Protein AF-A0A2V9M114-F1 (afdb_monomer_lite)

Foldseek 3Di:
DPDPDPPPDKDKDKDWDDDPVPNPDIDIDIDIRDDDDPVVVVVVVVVPPDPPPPDPPPPD

Radius of gyration: 25.22 Å; chains: 1; bounding box: 57×42×55 Å

Secondary structure (DSSP, 8-state):
-----TT----EEEEEEESSSSSS-EEEEEEE------HHHHHHHHHT---TT-SSSS--

Structure (mmCIF, N/CA/C/O backbone):
data_AF-A0A2V9M114-F1
#
_entry.id   AF-A0A2V9M114-F1
#
loop_
_atom_site.group_PDB
_atom_site.id
_atom_site.type_symbol
_atom_site.label_atom_id
_atom_site.label_alt_id
_atom_site.label_comp_id
_atom_site.label_asym_id
_atom_site.label_entity_id
_atom_site.label_seq_id
_atom_site.pdbx_PDB_ins_code
_atom_site.Cartn_x
_atom_site.Cartn_y
_atom_site.Cartn_z
_atom_site.occupancy
_atom_site.B_iso_or_equiv
_atom_site.auth_seq_id
_atom_site.auth_comp_id
_atom_site.auth_asym_id
_atom_site.auth_atom_id
_atom_site.pdbx_PDB_model_num
ATOM 1 N N . MET A 1 1 ? 12.614 -0.134 -29.914 1.00 44.91 1 MET A N 1
ATOM 2 C CA . MET A 1 1 ? 11.414 -0.549 -29.153 1.00 44.91 1 MET A CA 1
ATOM 3 C C . MET A 1 1 ? 11.770 -1.801 -28.363 1.00 44.91 1 MET A C 1
ATOM 5 O O . MET A 1 1 ? 12.011 -2.826 -28.985 1.00 44.91 1 MET A O 1
ATOM 9 N N . ARG A 1 2 ? 11.919 -1.726 -27.032 1.00 54.06 2 ARG A N 1
ATOM 10 C CA . ARG A 1 2 ? 12.071 -2.943 -26.215 1.00 54.06 2 ARG A CA 1
ATOM 11 C C . ARG A 1 2 ? 10.681 -3.554 -26.035 1.00 54.06 2 ARG A C 1
ATOM 13 O O . ARG A 1 2 ? 9.746 -2.830 -25.710 1.00 54.06 2 ARG A O 1
ATOM 20 N N . TYR A 1 3 ? 10.557 -4.849 -26.310 1.00 57.03 3 TYR A N 1
ATOM 21 C CA . TYR A 1 3 ? 9.347 -5.635 -26.070 1.00 57.03 3 TYR A CA 1
ATOM 22 C C . TYR A 1 3 ? 8.897 -5.388 -24.624 1.00 57.03 3 TYR A C 1
ATOM 24 O O . TYR A 1 3 ? 9.729 -5.481 -23.721 1.00 57.03 3 TYR A O 1
ATOM 32 N N . SER A 1 4 ? 7.631 -5.024 -24.404 1.00 56.72 4 SER A N 1
ATOM 33 C CA . SER A 1 4 ? 7.083 -4.867 -23.053 1.00 56.72 4 SER A CA 1
ATOM 34 C C . SER A 1 4 ? 7.203 -6.220 -22.353 1.00 56.72 4 SER A C 1
ATOM 36 O O . SER A 1 4 ? 6.483 -7.171 -22.665 1.00 56.72 4 SER A O 1
ATOM 38 N N . GLN A 1 5 ? 8.206 -6.352 -21.486 1.00 59.75 5 GLN A N 1
ATOM 39 C CA . GLN A 1 5 ? 8.358 -7.537 -20.663 1.00 59.75 5 GLN A CA 1
ATOM 40 C C . GLN A 1 5 ? 7.169 -7.540 -19.704 1.00 59.75 5 GLN A C 1
ATOM 42 O O . GLN A 1 5 ? 6.928 -6.564 -19.001 1.00 59.75 5 GLN A O 1
ATOM 47 N N . LYS A 1 6 ? 6.406 -8.637 -19.671 1.00 57.56 6 LYS A N 1
ATOM 48 C CA . LYS A 1 6 ? 5.209 -8.796 -18.822 1.00 57.56 6 LYS A CA 1
ATOM 49 C C . LYS A 1 6 ? 5.507 -8.786 -17.308 1.00 57.56 6 LYS A C 1
ATOM 51 O O . LYS A 1 6 ? 4.670 -9.187 -16.507 1.00 57.56 6 LYS A O 1
ATOM 56 N N . THR A 1 7 ? 6.707 -8.380 -16.912 1.00 63.66 7 THR A N 1
ATOM 57 C CA . THR A 1 7 ? 7.232 -8.385 -15.547 1.00 63.66 7 THR A CA 1
ATOM 58 C C . THR A 1 7 ? 6.927 -7.105 -14.775 1.00 63.66 7 THR A C 1
ATOM 60 O O . THR A 1 7 ? 7.162 -7.066 -13.566 1.00 63.66 7 THR A O 1
ATOM 63 N N . ASP A 1 8 ? 6.346 -6.093 -15.427 1.00 64.69 8 ASP A N 1
ATOM 64 C CA . ASP A 1 8 ? 5.900 -4.843 -14.796 1.00 64.69 8 ASP A CA 1
ATOM 65 C C . ASP A 1 8 ? 4.581 -5.032 -14.029 1.00 64.69 8 ASP A C 1
ATOM 67 O O . ASP A 1 8 ? 3.616 -4.278 -14.146 1.00 64.69 8 ASP A O 1
ATOM 71 N N . PHE A 1 9 ? 4.535 -6.087 -13.220 1.00 70.38 9 PHE A N 1
ATOM 72 C CA . PHE A 1 9 ? 3.448 -6.357 -12.303 1.00 70.38 9 PHE A CA 1
ATOM 73 C C . PHE A 1 9 ? 3.699 -5.595 -10.998 1.00 70.38 9 PHE A C 1
ATOM 75 O O . PHE A 1 9 ? 4.661 -5.855 -10.263 1.00 70.38 9 PHE A O 1
ATOM 82 N N . ALA A 1 10 ? 2.827 -4.622 -10.742 1.00 76.50 10 ALA A N 1
ATOM 83 C CA . ALA A 1 10 ? 2.860 -3.716 -9.601 1.00 76.50 10 ALA A CA 1
ATOM 84 C C . ALA A 1 10 ? 1.562 -3.865 -8.785 1.00 76.50 10 ALA A C 1
ATOM 86 O O . ALA A 1 10 ? 0.699 -2.982 -8.832 1.00 76.50 10 ALA A O 1
ATOM 87 N N . PRO A 1 11 ? 1.366 -5.004 -8.090 1.00 81.31 11 PRO A N 1
ATOM 88 C CA . PRO A 1 11 ? 0.143 -5.249 -7.344 1.00 81.31 11 PRO A CA 1
ATOM 89 C C . PRO A 1 11 ? 0.012 -4.253 -6.194 1.00 81.31 11 PRO A C 1
ATOM 91 O O . PRO A 1 11 ? 0.998 -3.881 -5.550 1.00 81.31 11 PRO A O 1
ATOM 94 N N . ARG A 1 12 ? -1.229 -3.839 -5.941 1.00 88.62 12 ARG A N 1
ATOM 95 C CA . ARG A 1 12 ? -1.604 -2.950 -4.842 1.00 88.62 12 ARG A CA 1
ATOM 96 C C . ARG A 1 12 ? -2.786 -3.576 -4.129 1.00 88.62 12 ARG A C 1
ATOM 98 O O . ARG A 1 12 ? -3.833 -3.779 -4.738 1.00 88.62 12 ARG A O 1
ATOM 105 N N . VAL A 1 13 ? -2.604 -3.891 -2.856 1.00 84.81 13 VAL A N 1
ATOM 106 C CA . VAL A 1 13 ? -3.650 -4.459 -2.007 1.00 84.81 13 VAL A CA 1
ATOM 107 C C . VAL A 1 13 ? -3.756 -3.635 -0.737 1.00 84.81 13 VAL A C 1
ATOM 109 O O . VAL A 1 13 ? -2.756 -3.212 -0.161 1.00 84.81 13 VAL A O 1
ATOM 112 N N . GLY A 1 14 ? -4.984 -3.371 -0.316 1.00 89.56 14 GLY A N 1
ATOM 113 C CA . GLY A 1 14 ? -5.281 -2.598 0.879 1.00 89.56 14 GLY A CA 1
ATOM 114 C C . GLY A 1 14 ? -6.360 -3.286 1.691 1.00 89.56 14 GLY A C 1
ATOM 115 O O . GLY A 1 14 ? -7.183 -4.019 1.145 1.00 89.56 14 GLY A O 1
ATOM 116 N N . PHE A 1 15 ? -6.359 -3.035 2.991 1.00 89.12 15 PHE A N 1
ATOM 117 C CA . PHE A 1 15 ? -7.412 -3.467 3.888 1.00 89.12 15 PHE A CA 1
ATOM 118 C C . PHE A 1 15 ? -7.830 -2.317 4.798 1.00 89.12 15 PHE A C 1
ATOM 120 O O . PHE A 1 15 ? -7.038 -1.452 5.181 1.00 89.12 15 PHE A O 1
ATOM 127 N N . ALA A 1 16 ? -9.110 -2.319 5.142 1.00 89.06 16 ALA A N 1
ATOM 128 C CA . ALA A 1 16 ? -9.676 -1.427 6.131 1.00 89.06 16 ALA A CA 1
ATOM 129 C C . ALA A 1 16 ? -10.554 -2.258 7.060 1.00 89.06 16 ALA A C 1
ATOM 131 O O . ALA A 1 16 ? -11.468 -2.947 6.607 1.00 89.06 16 ALA A O 1
ATOM 132 N N . TRP A 1 17 ? -10.267 -2.196 8.354 1.00 85.38 17 TRP A N 1
ATOM 133 C CA . TRP A 1 17 ? -10.961 -2.957 9.378 1.00 85.38 17 TRP A CA 1
ATOM 134 C C . TRP A 1 17 ? -11.475 -2.037 10.484 1.00 85.38 17 TRP A C 1
ATOM 136 O O . TRP A 1 17 ? -10.792 -1.109 10.917 1.00 85.38 17 TRP A O 1
ATOM 146 N N . ARG A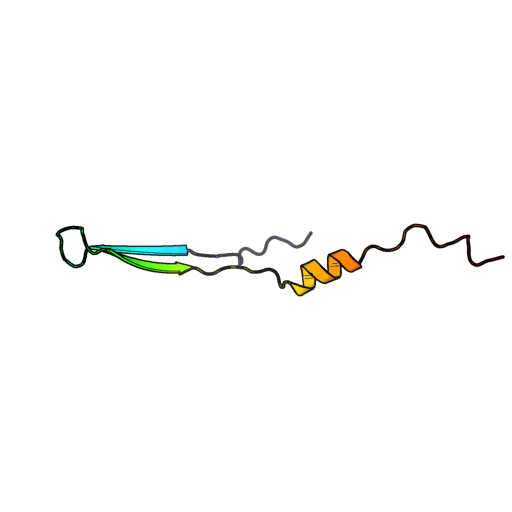 1 18 ? -12.705 -2.286 10.935 1.00 87.88 18 ARG A N 1
ATOM 147 C CA . ARG A 1 18 ? -13.337 -1.559 12.041 1.00 87.88 18 ARG A CA 1
ATOM 148 C C . ARG A 1 18 ? -13.100 -2.343 13.327 1.00 87.88 18 ARG A C 1
ATOM 150 O O . ARG A 1 18 ? -13.679 -3.411 13.485 1.00 87.88 18 ARG A O 1
ATOM 157 N N . ALA A 1 19 ? -12.263 -1.815 14.217 1.00 77.81 19 ALA A N 1
ATOM 158 C CA . ALA A 1 19 ? -11.797 -2.550 15.396 1.00 77.81 19 ALA A CA 1
ATOM 159 C C . ALA A 1 19 ? -12.863 -2.679 16.495 1.00 77.81 19 ALA A C 1
ATOM 161 O O . ALA A 1 19 ? -12.973 -3.719 17.132 1.00 77.81 19 ALA A O 1
ATOM 162 N N . THR A 1 20 ? -13.660 -1.631 16.701 1.00 79.94 20 THR A N 1
ATOM 163 C CA . THR A 1 20 ? -14.596 -1.518 17.833 1.00 79.94 20 THR A CA 1
ATOM 164 C C . THR A 1 20 ? -16.076 -1.570 17.426 1.00 79.94 20 THR A C 1
ATOM 166 O O . THR A 1 20 ? -16.951 -1.464 18.277 1.00 79.94 20 THR A O 1
ATOM 169 N N . GLY A 1 21 ? -16.391 -1.793 16.139 1.00 73.75 21 GLY A N 1
ATOM 170 C CA . GLY A 1 21 ? -17.764 -1.994 15.623 1.00 73.75 21 GLY A CA 1
ATOM 171 C C . GLY A 1 21 ? -18.663 -0.744 15.601 1.00 73.75 21 GLY A C 1
ATOM 172 O O . GLY A 1 21 ? -19.497 -0.593 14.716 1.00 73.75 21 GLY A O 1
ATOM 173 N N . ASP A 1 22 ? -18.406 0.200 16.495 1.00 79.00 22 ASP A N 1
ATOM 174 C CA . ASP A 1 22 ? -18.952 1.557 16.614 1.00 79.00 22 ASP A CA 1
ATOM 175 C C . ASP A 1 22 ? -18.498 2.525 15.500 1.00 79.00 22 ASP A C 1
ATOM 177 O O . ASP A 1 22 ? -18.947 3.669 15.429 1.00 79.00 22 ASP A O 1
ATOM 181 N N . GLY A 1 23 ? -17.612 2.079 14.603 1.00 72.62 23 GLY A N 1
ATOM 182 C CA . GLY A 1 23 ? -17.240 2.785 13.372 1.00 72.62 23 GLY A CA 1
ATOM 183 C C . GLY A 1 23 ? -16.360 4.024 13.558 1.00 72.62 23 GLY A C 1
ATOM 184 O O . GLY A 1 23 ? -15.919 4.594 12.561 1.00 72.62 23 GLY A O 1
ATOM 185 N N . LYS A 1 24 ? -16.060 4.412 14.802 1.00 82.81 24 LYS A N 1
ATOM 186 C CA . LYS A 1 24 ? -15.215 5.571 15.135 1.00 82.81 24 LYS A CA 1
ATOM 187 C C . LYS A 1 24 ? -13.731 5.298 14.922 1.00 82.81 24 LYS A C 1
ATOM 189 O O . LYS A 1 24 ? -12.986 6.199 14.548 1.00 82.81 24 LYS A O 1
ATOM 194 N N . THR A 1 25 ? -13.327 4.044 15.101 1.00 84.25 25 THR A N 1
ATOM 195 C CA . THR A 1 25 ? -11.938 3.615 14.947 1.00 84.25 25 THR A CA 1
ATOM 196 C C . THR A 1 25 ? -11.825 2.641 13.783 1.00 84.25 25 THR A C 1
ATOM 198 O O . THR A 1 25 ? -12.407 1.552 13.791 1.00 84.25 25 THR A O 1
ATOM 201 N N . VAL A 1 26 ? -11.065 3.039 12.760 1.00 85.81 26 VAL A N 1
ATOM 202 C CA . VAL A 1 26 ? -10.821 2.234 11.558 1.00 85.81 26 VAL A CA 1
ATOM 203 C C . VAL A 1 26 ? -9.322 2.078 11.362 1.00 85.81 26 VAL A C 1
ATOM 205 O O . VAL A 1 26 ? -8.618 3.053 11.106 1.00 85.81 26 VAL A O 1
ATOM 208 N N . LEU A 1 27 ? -8.852 0.839 11.435 1.00 86.12 27 LEU A N 1
ATOM 209 C CA . LEU A 1 27 ? -7.492 0.465 11.080 1.00 86.12 27 LEU A CA 1
ATOM 210 C C . LEU A 1 27 ? -7.412 0.313 9.566 1.00 86.12 27 LEU A C 1
ATOM 212 O O . LEU A 1 27 ? -8.191 -0.422 8.962 1.00 86.12 27 LEU A O 1
ATOM 216 N N . ARG A 1 28 ? -6.481 1.032 8.946 1.00 91.44 28 ARG A N 1
ATOM 217 C CA . ARG A 1 28 ? -6.249 0.989 7.503 1.00 91.44 28 ARG A CA 1
ATOM 218 C C . ARG A 1 28 ? -4.800 0.620 7.267 1.00 91.44 28 ARG A C 1
ATOM 220 O O . ARG A 1 28 ? -3.910 1.195 7.885 1.00 91.44 28 ARG A O 1
ATOM 227 N N . GLY A 1 29 ? -4.581 -0.323 6.370 1.00 89.56 29 GLY A N 1
ATOM 228 C CA . GLY A 1 29 ? -3.252 -0.751 5.974 1.00 89.56 29 GLY A CA 1
ATOM 229 C C . GLY A 1 29 ? -3.245 -1.152 4.512 1.00 89.56 29 GLY A C 1
ATOM 230 O O . GLY A 1 29 ? -4.287 -1.381 3.900 1.00 89.56 29 GLY A O 1
ATOM 231 N N . GLY A 1 30 ? -2.063 -1.226 3.926 1.00 90.31 30 GLY A N 1
ATOM 232 C CA . GLY A 1 30 ? -1.926 -1.653 2.547 1.00 90.31 30 GLY A CA 1
ATOM 233 C C . GLY A 1 30 ? -0.483 -1.909 2.178 1.00 90.31 30 GLY A C 1
ATOM 234 O O . GLY A 1 30 ? 0.438 -1.418 2.829 1.00 90.31 30 GLY A O 1
ATOM 235 N N . TYR A 1 31 ? -0.312 -2.697 1.127 1.00 85.88 31 TYR A N 1
ATOM 236 C CA . TYR A 1 31 ? 0.972 -3.034 0.549 1.00 85.88 31 TYR A CA 1
ATOM 237 C C . TYR A 1 31 ? 0.897 -2.872 -0.967 1.00 85.88 31 TYR A C 1
ATOM 239 O O . TYR A 1 31 ? -0.043 -3.331 -1.621 1.00 85.88 31 TYR A O 1
ATOM 2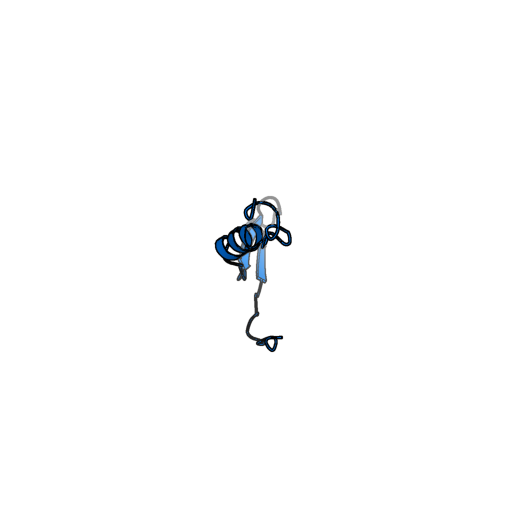47 N N . GLY A 1 32 ? 1.889 -2.193 -1.529 1.00 83.69 32 GLY A N 1
ATOM 248 C CA . GLY A 1 32 ? 1.971 -1.946 -2.958 1.00 83.69 32 GLY A CA 1
ATOM 249 C C . GLY A 1 32 ? 3.412 -1.980 -3.425 1.00 83.69 32 GLY A C 1
ATOM 250 O O . GLY A 1 32 ? 4.293 -1.436 -2.761 1.00 83.69 32 GLY A O 1
ATOM 251 N N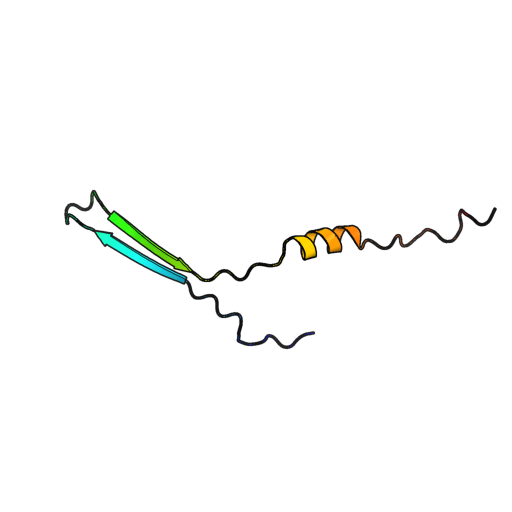 . LYS A 1 33 ? 3.641 -2.608 -4.577 1.00 79.50 33 LYS A N 1
ATOM 252 C CA . LYS A 1 33 ? 4.923 -2.533 -5.277 1.00 79.50 33 LYS A CA 1
ATOM 253 C C . LYS A 1 33 ? 4.873 -1.358 -6.248 1.00 79.50 33 LYS A C 1
ATOM 255 O O . LYS A 1 33 ? 3.978 -1.295 -7.088 1.00 79.50 33 LYS A O 1
ATOM 260 N N . TYR A 1 34 ? 5.838 -0.452 -6.145 1.00 79.19 34 TYR A N 1
ATOM 261 C CA . TYR A 1 34 ? 5.967 0.698 -7.034 1.00 79.19 34 TYR A CA 1
ATOM 262 C C . TYR A 1 34 ? 7.175 0.485 -7.937 1.00 79.19 34 TYR A C 1
ATOM 264 O O . TYR A 1 34 ? 8.254 0.125 -7.470 1.00 79.19 34 TYR A O 1
ATOM 272 N N . ILE A 1 35 ? 6.960 0.634 -9.240 1.00 75.50 35 ILE A N 1
ATOM 273 C CA . ILE A 1 35 ? 8.035 0.622 -10.225 1.00 75.50 35 ILE A CA 1
ATOM 274 C C . ILE A 1 35 ? 8.468 2.071 -10.360 1.00 75.50 35 ILE A C 1
ATOM 276 O O . ILE A 1 35 ? 7.673 2.905 -10.791 1.00 75.50 35 ILE A O 1
ATOM 280 N N . ASP A 1 36 ? 9.690 2.356 -9.930 1.00 71.38 36 ASP A N 1
ATOM 281 C CA . ASP A 1 36 ? 10.246 3.700 -9.942 1.00 71.38 36 ASP A CA 1
ATOM 282 C C . ASP A 1 36 ? 11.284 3.831 -11.057 1.00 71.38 36 ASP A C 1
ATOM 284 O O . ASP A 1 36 ? 12.022 2.884 -11.354 1.00 7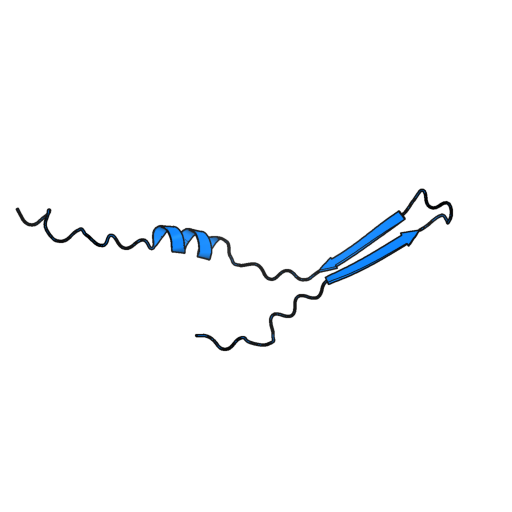1.38 36 ASP A O 1
ATOM 288 N N . ALA A 1 37 ? 11.340 5.003 -11.684 1.00 66.12 37 ALA A N 1
ATOM 289 C CA . ALA A 1 37 ? 12.399 5.318 -12.631 1.00 66.12 37 ALA A CA 1
ATOM 290 C C . ALA A 1 37 ? 13.530 5.999 -11.852 1.00 66.12 37 ALA A C 1
ATOM 292 O O . ALA A 1 37 ? 13.271 6.998 -11.179 1.00 66.12 37 ALA A O 1
ATOM 293 N N . PRO A 1 38 ? 14.783 5.511 -11.920 1.00 69.88 38 PRO A N 1
ATOM 294 C CA . P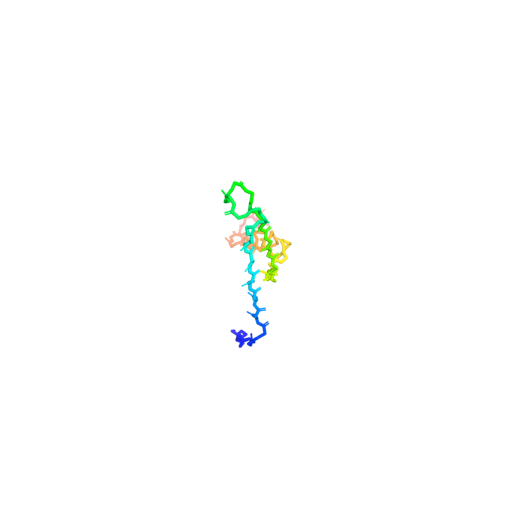RO A 1 38 ? 15.868 6.133 -11.177 1.00 69.88 38 PRO A CA 1
ATOM 295 C C . PRO A 1 38 ? 15.990 7.601 -11.592 1.00 69.88 38 PRO A C 1
ATOM 297 O O . PRO A 1 38 ? 16.221 7.909 -12.762 1.00 69.88 38 PRO A O 1
ATOM 300 N N . LEU A 1 39 ? 15.843 8.505 -10.620 1.00 64.94 39 LEU A N 1
ATOM 301 C CA . LEU A 1 39 ? 15.821 9.959 -10.814 1.00 64.94 39 LEU A CA 1
ATOM 302 C C . LEU A 1 39 ? 17.025 10.473 -11.627 1.00 64.94 39 LEU A C 1
AT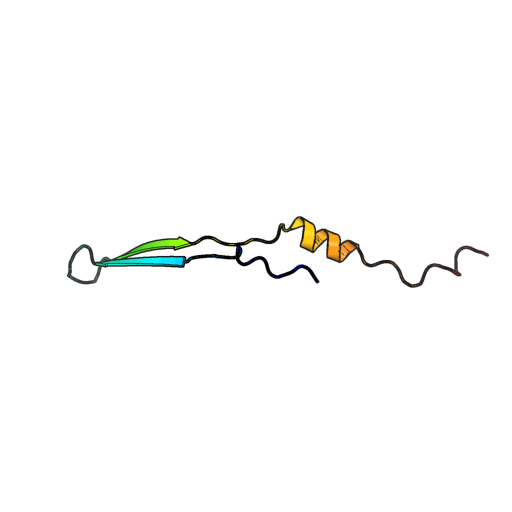OM 304 O O . LEU A 1 39 ? 16.894 11.399 -12.426 1.00 64.94 39 LEU A O 1
ATOM 308 N N . GLY A 1 40 ? 18.186 9.820 -11.498 1.00 64.31 40 GLY A N 1
ATOM 309 C CA . GLY A 1 40 ? 19.380 10.124 -12.292 1.00 64.31 40 GLY A CA 1
ATOM 310 C C . GLY A 1 40 ? 19.177 9.992 -13.808 1.00 64.31 40 GLY A C 1
ATOM 311 O O . GLY A 1 40 ? 19.756 10.766 -14.565 1.00 64.31 40 GLY A O 1
ATOM 312 N N . TYR A 1 41 ? 18.307 9.085 -14.264 1.00 62.97 41 TYR A N 1
ATOM 313 C CA . TYR A 1 41 ? 17.978 8.923 -15.685 1.00 62.97 41 TYR A CA 1
ATOM 314 C C . TYR A 1 41 ? 17.176 10.117 -16.226 1.00 62.97 41 TYR A C 1
ATOM 316 O O . TYR A 1 41 ? 17.408 10.566 -17.347 1.00 62.97 41 TYR A O 1
ATOM 324 N N . LEU A 1 42 ? 16.282 10.684 -15.408 1.00 64.06 42 LEU A N 1
ATOM 325 C CA . LEU A 1 42 ? 15.501 11.874 -15.759 1.00 64.06 42 LEU A CA 1
ATOM 326 C C . LEU A 1 42 ? 16.389 13.131 -15.797 1.00 64.06 42 LEU A C 1
ATOM 328 O O . LEU A 1 42 ? 16.300 13.911 -16.745 1.00 64.06 42 LEU A O 1
ATOM 332 N N . ILE A 1 43 ? 17.310 13.290 -14.839 1.00 67.12 43 ILE A N 1
ATOM 333 C CA . ILE A 1 43 ? 18.214 14.454 -14.768 1.00 67.12 43 ILE A CA 1
ATOM 334 C C . ILE A 1 43 ? 19.251 14.441 -15.904 1.00 67.12 43 ILE A C 1
ATOM 336 O O . ILE A 1 43 ? 19.433 15.455 -16.580 1.00 67.12 43 ILE A O 1
ATOM 340 N N . LEU A 1 44 ? 19.896 13.301 -16.176 1.00 63.66 44 LEU A N 1
ATOM 341 C CA . LEU A 1 44 ? 20.888 13.198 -17.256 1.00 63.66 44 LEU A CA 1
ATOM 342 C C . LEU A 1 44 ? 20.259 13.390 -18.645 1.00 63.66 44 LEU A C 1
ATOM 344 O O . LEU A 1 44 ? 20.880 13.999 -19.515 1.00 63.66 44 LEU A O 1
ATOM 348 N N . SER A 1 45 ? 19.011 12.949 -18.848 1.00 62.62 45 SER A N 1
ATOM 349 C CA . SER A 1 45 ? 18.292 13.179 -20.111 1.00 62.62 45 SER A CA 1
ATOM 350 C C . SER A 1 45 ? 18.011 14.665 -20.386 1.00 62.62 45 SER A C 1
ATOM 352 O O . SER A 1 45 ? 17.968 15.078 -21.544 1.00 62.62 45 SER A O 1
ATOM 354 N N . SER A 1 46 ? 17.899 15.486 -19.334 1.00 62.91 46 SER A N 1
ATOM 355 C CA . SER A 1 46 ? 17.755 16.944 -19.442 1.00 62.91 46 SER A CA 1
ATOM 356 C C . SER A 1 46 ? 19.065 17.625 -19.863 1.00 62.91 46 SER A C 1
ATOM 358 O O . SER A 1 46 ? 19.059 18.572 -20.651 1.00 62.91 46 SER A O 1
ATOM 360 N N . TRP A 1 47 ? 20.206 17.100 -19.401 1.00 61.50 47 TRP A N 1
ATOM 361 C CA . TRP A 1 47 ? 21.536 17.607 -19.761 1.00 61.50 47 TRP A CA 1
ATOM 362 C C . TRP A 1 47 ? 22.025 17.103 -21.131 1.00 61.50 47 TRP A C 1
ATOM 364 O O . TRP A 1 47 ? 22.906 17.705 -21.739 1.00 61.50 47 TRP A O 1
ATOM 374 N N . ALA A 1 48 ? 21.404 16.053 -21.680 1.00 63.50 48 ALA A N 1
ATOM 375 C CA . ALA A 1 48 ? 21.690 15.504 -23.009 1.00 63.50 48 ALA A CA 1
ATOM 376 C C . ALA A 1 48 ? 21.110 16.335 -24.177 1.00 63.50 48 ALA A C 1
ATOM 378 O O . ALA A 1 48 ? 20.937 15.830 -25.291 1.00 63.50 48 ALA A O 1
ATOM 379 N N . ARG A 1 49 ? 20.835 17.629 -23.970 1.00 62.38 49 ARG A N 1
ATOM 380 C CA . ARG A 1 49 ? 20.574 18.567 -25.068 1.00 62.38 49 ARG A CA 1
ATOM 381 C C . ARG A 1 49 ? 21.885 18.843 -25.800 1.00 62.38 49 ARG A C 1
ATOM 383 O O . ARG A 1 49 ? 22.596 19.800 -25.507 1.00 62.38 49 ARG A O 1
ATOM 390 N N . LYS A 1 50 ? 22.193 18.000 -26.789 1.00 55.28 50 LYS A N 1
ATOM 391 C CA . LYS A 1 50 ? 23.199 18.290 -27.816 1.00 55.28 50 LYS A CA 1
ATOM 392 C C . LYS A 1 50 ? 22.917 19.690 -28.374 1.00 55.28 50 LYS A C 1
ATOM 394 O O . LYS A 1 50 ? 21.820 19.947 -28.870 1.00 55.28 50 LYS A O 1
ATOM 399 N N . LYS A 1 51 ? 23.895 20.593 -28.284 1.00 57.75 51 LYS A N 1
ATOM 400 C CA . LYS A 1 51 ? 23.847 21.918 -28.911 1.00 57.75 51 LYS A CA 1
ATOM 401 C C . LYS A 1 51 ? 23.853 21.714 -30.434 1.00 57.75 51 LYS A C 1
ATOM 403 O O . LYS A 1 51 ? 24.904 21.576 -31.052 1.00 57.75 51 LYS A O 1
ATOM 408 N N . ILE A 1 52 ? 22.670 21.609 -31.036 1.00 60.03 52 ILE A N 1
ATOM 409 C CA . ILE A 1 52 ? 22.485 21.708 -32.487 1.00 60.03 52 ILE A CA 1
ATOM 410 C C . ILE A 1 52 ? 22.734 23.183 -32.824 1.00 60.03 52 ILE A C 1
ATOM 412 O O . ILE A 1 52 ? 21.842 24.004 -32.648 1.00 60.03 52 ILE A O 1
ATOM 416 N N . GLY A 1 53 ? 23.974 23.537 -33.184 1.00 56.88 53 GLY A N 1
ATOM 417 C CA . GLY A 1 53 ? 24.286 24.890 -33.667 1.00 56.88 53 GLY A CA 1
ATOM 418 C C . GLY A 1 53 ? 25.691 25.454 -33.424 1.00 56.88 53 GLY A C 1
ATOM 419 O O . GLY A 1 53 ? 25.965 26.534 -33.926 1.00 56.88 53 GLY A O 1
ATOM 420 N N . GLN A 1 54 ? 26.606 24.792 -32.704 1.00 59.91 54 GLN A N 1
ATOM 421 C CA . GLN A 1 54 ? 27.987 25.297 -32.565 1.00 59.91 54 GLN A CA 1
ATOM 422 C C . GLN A 1 54 ? 28.912 24.684 -33.621 1.00 59.91 54 GLN A C 1
ATOM 424 O O . GLN A 1 54 ? 29.657 23.757 -33.321 1.00 59.91 54 GLN A O 1
ATOM 429 N N . THR A 1 55 ? 28.854 25.165 -34.862 1.00 58.84 55 THR A N 1
ATOM 430 C CA . THR A 1 55 ? 29.823 24.751 -35.898 1.00 58.84 55 THR A CA 1
ATOM 431 C C . THR A 1 55 ? 30.432 25.884 -36.717 1.00 58.84 55 THR A C 1
ATOM 433 O O . THR A 1 55 ? 31.292 25.582 -37.530 1.00 58.84 55 THR A O 1
ATOM 436 N N . TRP A 1 56 ? 30.082 27.161 -36.515 1.00 62.09 56 TRP A N 1
ATOM 437 C CA . TRP A 1 56 ? 30.593 28.226 -37.403 1.00 62.09 56 TRP A CA 1
ATOM 438 C C . TRP A 1 56 ? 31.163 29.478 -36.716 1.00 62.09 56 TRP A C 1
ATOM 440 O O . TRP A 1 56 ? 31.648 30.358 -37.410 1.00 62.09 56 TRP A O 1
ATOM 450 N N . GLU A 1 57 ? 31.178 29.565 -35.381 1.00 63.31 57 GLU A N 1
ATOM 451 C CA . GLU A 1 57 ? 31.652 30.774 -34.668 1.00 63.31 57 GLU A CA 1
ATOM 452 C C . GLU A 1 57 ? 33.074 30.672 -34.089 1.00 63.31 57 GLU A C 1
ATOM 454 O O . GLU A 1 57 ? 33.589 31.651 -33.569 1.00 63.31 57 GLU A O 1
ATOM 459 N N . THR A 1 58 ? 33.745 29.519 -34.177 1.00 62.31 58 THR A N 1
ATOM 460 C CA . THR A 1 58 ? 35.111 29.334 -33.632 1.00 62.31 58 THR A CA 1
ATOM 461 C C . THR A 1 58 ? 36.180 29.157 -34.711 1.00 62.31 58 THR A C 1
ATOM 463 O O . THR A 1 58 ? 37.259 28.649 -34.423 1.00 62.31 58 THR A O 1
ATOM 466 N N . ALA A 1 59 ? 35.869 29.513 -35.959 1.00 54.97 59 ALA A N 1
ATOM 467 C CA . ALA A 1 59 ? 36.766 29.368 -37.108 1.00 54.97 59 ALA A CA 1
ATOM 468 C C . ALA A 1 59 ? 37.205 30.716 -37.719 1.00 54.97 59 ALA A C 1
ATOM 470 O O . ALA A 1 59 ? 37.602 30.744 -38.882 1.00 54.97 59 ALA A O 1
ATOM 471 N N . ALA A 1 60 ? 37.124 31.811 -36.954 1.00 47.22 60 ALA A N 1
ATOM 472 C CA . ALA A 1 60 ? 37.627 33.134 -37.333 1.00 47.22 60 ALA A CA 1
ATOM 473 C C . ALA A 1 60 ? 38.760 33.565 -36.396 1.00 47.22 60 ALA A C 1
ATOM 475 O O . ALA A 1 60 ? 38.595 33.374 -35.169 1.00 47.22 60 ALA A O 1
#

pLDDT: mean 70.74, std 12.4, range [44.91, 91.44]

Sequence (60 aa):
MRYSQKTDFAPRVGFAWRATGDGKTVLRGGYGKYIDAPLGYLILSSWARKKIGQTWETAA